Protein AF-A0A1W1CZP5-F1 (afdb_monomer)

Structure (mmCIF, N/CA/C/O backbone):
data_AF-A0A1W1CZP5-F1
#
_entry.id   AF-A0A1W1CZP5-F1
#
loop_
_atom_site.group_PDB
_atom_site.id
_atom_site.type_symbol
_atom_site.label_atom_id
_atom_site.label_alt_id
_atom_site.label_comp_id
_atom_site.label_asym_id
_atom_site.label_entity_id
_atom_site.label_seq_id
_atom_site.pdbx_PDB_ins_code
_atom_site.Cartn_x
_atom_site.Cartn_y
_atom_site.Cartn_z
_atom_site.occupancy
_atom_site.B_iso_or_equiv
_atom_site.auth_seq_id
_atom_site.auth_comp_id
_atom_site.auth_asym_id
_atom_site.auth_atom_id
_atom_site.pdbx_PDB_model_num
ATOM 1 N N . MET A 1 1 ? 19.334 -3.381 -20.556 1.00 48.62 1 MET A N 1
ATOM 2 C CA . MET A 1 1 ? 18.134 -2.707 -20.017 1.00 48.62 1 MET A CA 1
ATOM 3 C C . MET A 1 1 ? 17.462 -3.556 -18.925 1.00 48.62 1 MET A C 1
ATOM 5 O O . MET A 1 1 ? 16.250 -3.643 -18.891 1.00 48.62 1 MET A O 1
ATOM 9 N N . ASN A 1 2 ? 18.252 -4.148 -18.012 1.00 57.38 2 ASN A N 1
ATOM 10 C CA . ASN A 1 2 ? 17.780 -4.868 -16.817 1.00 57.38 2 ASN A CA 1
ATOM 11 C C . ASN A 1 2 ? 18.363 -4.184 -15.581 1.00 57.38 2 ASN A C 1
ATOM 13 O O . ASN A 1 2 ? 19.161 -4.756 -14.840 1.00 57.38 2 ASN A O 1
ATOM 17 N N . SER A 1 3 ? 18.023 -2.917 -15.383 1.00 75.94 3 SER A N 1
ATOM 18 C CA . SER A 1 3 ? 18.383 -2.252 -14.140 1.00 75.94 3 SER A CA 1
ATOM 19 C C . SER A 1 3 ? 17.319 -2.637 -13.125 1.00 75.94 3 SER A C 1
ATOM 21 O O . SER A 1 3 ? 16.379 -1.884 -12.910 1.00 75.94 3 SER A O 1
ATOM 23 N N . ILE A 1 4 ? 17.453 -3.817 -12.509 1.00 86.25 4 ILE A N 1
ATOM 24 C CA . ILE A 1 4 ? 16.677 -4.222 -11.318 1.00 86.25 4 ILE A CA 1
ATOM 25 C C . ILE A 1 4 ? 16.606 -3.064 -10.310 1.00 86.25 4 ILE A C 1
ATOM 27 O O . ILE A 1 4 ? 15.576 -2.835 -9.690 1.00 86.25 4 ILE A O 1
ATOM 31 N N . VAL A 1 5 ? 17.679 -2.270 -10.243 1.00 90.06 5 VAL A N 1
ATOM 32 C CA . VAL A 1 5 ? 17.762 -0.991 -9.530 1.00 90.06 5 VAL A CA 1
ATOM 33 C C . VAL A 1 5 ? 16.612 -0.033 -9.879 1.00 90.06 5 VAL A C 1
ATOM 35 O O . VAL A 1 5 ? 15.953 0.459 -8.973 1.00 90.06 5 VAL A O 1
ATOM 38 N N . MET A 1 6 ? 16.325 0.210 -11.162 1.00 88.38 6 MET A N 1
ATOM 39 C CA . MET A 1 6 ? 15.231 1.090 -11.600 1.00 88.38 6 MET A CA 1
ATOM 40 C C . MET A 1 6 ? 13.869 0.538 -11.178 1.00 88.38 6 MET A C 1
ATOM 42 O O . MET A 1 6 ? 13.056 1.283 -10.641 1.00 88.38 6 MET A O 1
ATOM 46 N N . ILE A 1 7 ? 13.642 -0.769 -11.357 1.00 88.00 7 ILE A N 1
ATOM 47 C CA . ILE A 1 7 ? 12.397 -1.428 -10.930 1.00 88.00 7 ILE A CA 1
ATOM 48 C C . ILE A 1 7 ? 12.203 -1.252 -9.423 1.00 88.00 7 ILE A C 1
ATOM 50 O O . ILE A 1 7 ? 11.116 -0.895 -8.980 1.00 88.00 7 ILE A O 1
ATOM 54 N N . LEU A 1 8 ? 13.261 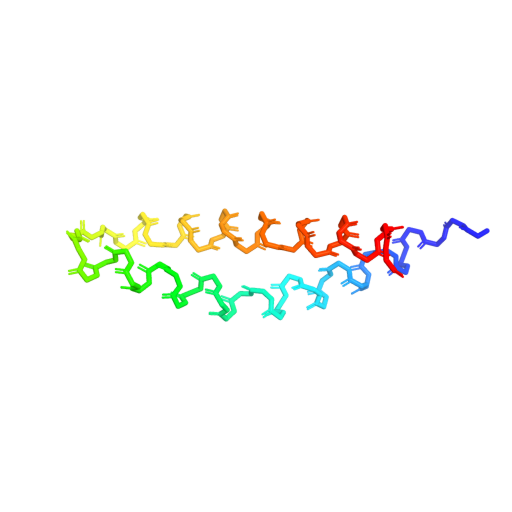-1.448 -8.635 1.00 88.25 8 LEU A N 1
ATOM 55 C CA . LEU A 1 8 ? 13.201 -1.334 -7.183 1.00 88.25 8 LEU A CA 1
ATOM 56 C C . LEU A 1 8 ? 12.942 0.110 -6.728 1.00 88.25 8 LEU A C 1
ATOM 58 O O . LEU A 1 8 ? 12.120 0.325 -5.840 1.00 88.25 8 LEU A O 1
ATOM 62 N N . ILE A 1 9 ? 13.583 1.097 -7.366 1.00 91.06 9 ILE A N 1
ATOM 63 C CA . ILE A 1 9 ? 13.344 2.525 -7.104 1.00 91.06 9 ILE A CA 1
ATOM 64 C C . ILE A 1 9 ? 11.874 2.870 -7.364 1.00 91.06 9 ILE A C 1
ATOM 66 O O . ILE A 1 9 ? 11.213 3.430 -6.489 1.00 91.06 9 ILE A O 1
ATOM 70 N N . PHE A 1 10 ? 11.338 2.497 -8.529 1.00 88.38 10 PHE A N 1
ATOM 71 C CA . PHE A 1 10 ? 9.939 2.769 -8.860 1.00 88.38 10 PHE A CA 1
ATOM 72 C C . PHE A 1 10 ? 8.966 2.007 -7.957 1.00 88.38 10 PHE A C 1
ATOM 74 O O . PHE A 1 10 ? 7.971 2.582 -7.521 1.00 88.38 10 PHE A O 1
ATOM 81 N N . ALA A 1 11 ? 9.264 0.754 -7.611 1.00 88.31 11 ALA A N 1
ATOM 82 C CA . ALA A 1 11 ? 8.430 -0.044 -6.719 1.00 88.31 11 ALA A CA 1
ATOM 83 C C . ALA A 1 11 ? 8.326 0.578 -5.319 1.00 88.31 11 ALA A C 1
ATOM 85 O O . ALA A 1 11 ? 7.230 0.655 -4.771 1.00 88.31 11 ALA A O 1
ATOM 86 N N . ILE A 1 12 ? 9.431 1.075 -4.752 1.00 91.38 12 ILE A N 1
ATOM 87 C CA . ILE A 1 12 ? 9.425 1.746 -3.441 1.00 91.38 12 ILE A CA 1
ATOM 88 C C . ILE A 1 12 ? 8.558 3.008 -3.480 1.00 91.38 12 ILE A C 1
ATOM 90 O O . ILE A 1 12 ? 7.751 3.233 -2.577 1.00 91.38 12 ILE A O 1
ATOM 94 N N . VAL A 1 13 ? 8.695 3.814 -4.535 1.00 92.62 13 VAL A N 1
ATOM 95 C CA . VAL A 1 13 ? 7.883 5.022 -4.724 1.00 92.62 13 VAL A CA 1
ATOM 96 C C . VAL A 1 13 ? 6.399 4.657 -4.819 1.00 92.62 13 VAL A C 1
ATOM 98 O O . VAL A 1 13 ? 5.584 5.225 -4.094 1.00 92.62 13 VAL A O 1
ATOM 101 N N . MET A 1 14 ? 6.050 3.657 -5.632 1.00 92.12 14 MET A N 1
ATOM 102 C CA . MET A 1 14 ? 4.673 3.173 -5.785 1.00 92.12 14 MET A CA 1
ATOM 103 C C . MET A 1 14 ? 4.076 2.656 -4.474 1.00 92.12 14 MET A C 1
ATOM 105 O O . MET A 1 14 ? 2.954 3.024 -4.129 1.00 92.12 14 MET A O 1
ATOM 109 N N . LEU A 1 15 ? 4.837 1.872 -3.707 1.00 93.50 15 LEU A N 1
ATOM 110 C CA . LEU A 1 15 ? 4.412 1.374 -2.398 1.00 93.50 15 LEU A CA 1
ATOM 111 C C . LEU A 1 15 ? 4.123 2.524 -1.424 1.00 93.50 15 LEU A C 1
ATOM 113 O O . LEU A 1 15 ? 3.105 2.495 -0.734 1.00 93.50 15 LEU A O 1
ATOM 117 N N . MET A 1 16 ? 4.969 3.561 -1.388 1.00 94.12 16 MET A N 1
ATOM 118 C CA . MET A 1 16 ? 4.716 4.741 -0.551 1.00 94.12 16 MET A CA 1
ATOM 119 C C . MET A 1 16 ? 3.456 5.495 -0.981 1.00 94.12 16 MET A C 1
ATOM 121 O O . MET A 1 16 ? 2.648 5.861 -0.127 1.00 94.12 16 MET A O 1
ATOM 125 N N . PHE A 1 17 ? 3.250 5.692 -2.286 1.00 94.31 17 PHE A N 1
ATOM 126 C CA . PHE A 1 17 ? 2.042 6.349 -2.791 1.00 94.31 17 PHE A CA 1
ATOM 127 C C . PHE A 1 17 ? 0.773 5.556 -2.467 1.00 94.31 17 PHE A C 1
ATOM 129 O O . PHE A 1 17 ? -0.238 6.154 -2.099 1.00 94.31 17 PHE A O 1
ATOM 136 N N . MET A 1 18 ? 0.818 4.225 -2.555 1.00 96.12 18 MET A N 1
ATOM 137 C CA . MET A 1 18 ? -0.335 3.358 -2.294 1.00 96.12 18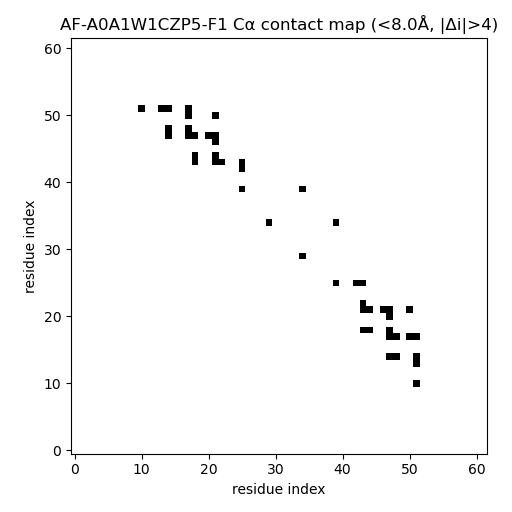 MET A CA 1
ATOM 138 C C . MET A 1 18 ? -0.629 3.127 -0.813 1.00 96.12 18 MET A C 1
ATOM 140 O O . MET A 1 18 ? -1.737 2.707 -0.476 1.00 96.12 18 MET A O 1
ATOM 144 N N . ALA A 1 19 ? 0.302 3.453 0.085 1.00 95.50 19 ALA A N 1
ATOM 145 C CA . ALA A 1 19 ? 0.065 3.342 1.519 1.00 95.50 19 ALA A CA 1
ATOM 146 C C . ALA A 1 19 ? -1.108 4.231 1.969 1.00 95.50 19 ALA A C 1
ATOM 148 O O . ALA A 1 19 ? -1.942 3.803 2.764 1.00 95.50 19 ALA A O 1
ATOM 149 N N . PHE A 1 20 ? -1.225 5.448 1.427 1.00 95.19 20 PHE A N 1
ATOM 150 C CA . PHE A 1 20 ? -2.316 6.368 1.762 1.00 95.19 20 PHE A CA 1
ATOM 151 C C . PHE A 1 20 ? -3.716 5.850 1.375 1.00 95.19 20 PHE A C 1
ATOM 153 O O . PHE A 1 20 ? -4.573 5.754 2.260 1.00 95.19 20 PHE A O 1
ATOM 160 N N . PRO A 1 21 ? -3.988 5.476 0.108 1.00 95.50 21 PRO A N 1
ATOM 161 C CA . PRO A 1 21 ? -5.281 4.905 -0.255 1.00 95.50 21 PRO A CA 1
ATOM 162 C C . PRO A 1 21 ? -5.546 3.574 0.460 1.00 95.50 21 PRO A C 1
ATOM 164 O O . PRO A 1 21 ? -6.679 3.339 0.875 1.00 95.50 21 PRO A O 1
ATOM 167 N N . ALA A 1 22 ? -4.525 2.741 0.695 1.00 97.31 22 ALA A N 1
ATOM 168 C CA . ALA A 1 22 ? -4.680 1.523 1.489 1.00 97.31 22 ALA A CA 1
ATOM 169 C C . ALA A 1 22 ? -5.162 1.82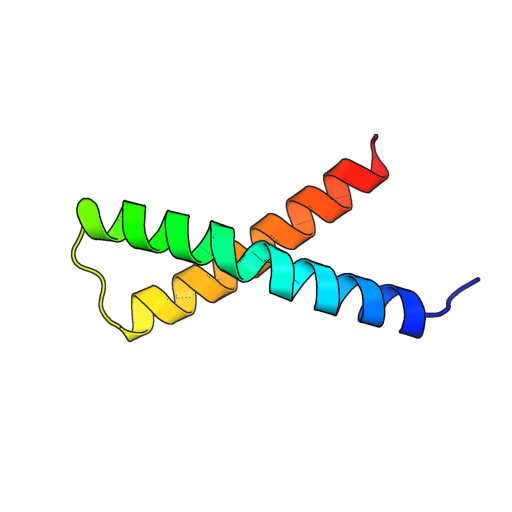8 2.917 1.00 97.31 22 ALA A C 1
ATOM 171 O O . ALA A 1 22 ? -6.124 1.213 3.376 1.00 97.31 22 ALA A O 1
ATOM 172 N N . MET A 1 23 ? -4.564 2.815 3.593 1.00 96.06 23 MET A N 1
ATOM 173 C CA . MET A 1 23 ? -5.010 3.260 4.920 1.00 96.06 23 MET A CA 1
ATOM 174 C C . MET A 1 23 ? -6.467 3.725 4.900 1.00 96.06 23 MET A C 1
ATOM 176 O O . MET A 1 23 ? -7.244 3.309 5.755 1.00 96.06 23 MET A O 1
ATOM 180 N N . LYS A 1 24 ? -6.873 4.509 3.895 1.00 96.31 24 LYS A N 1
ATOM 181 C CA . LYS A 1 24 ? -8.265 4.967 3.756 1.00 96.31 24 LYS A CA 1
ATOM 182 C C . LYS A 1 24 ? -9.258 3.819 3.574 1.00 96.31 24 LYS A C 1
ATOM 184 O O . LYS A 1 24 ? -10.347 3.860 4.143 1.00 96.31 24 LYS A O 1
ATOM 189 N N . ILE A 1 25 ? -8.888 2.782 2.824 1.00 95.94 25 ILE A N 1
ATOM 190 C CA . ILE A 1 25 ? -9.722 1.582 2.660 1.00 95.94 25 ILE A CA 1
ATOM 191 C C . ILE A 1 25 ? -9.837 0.826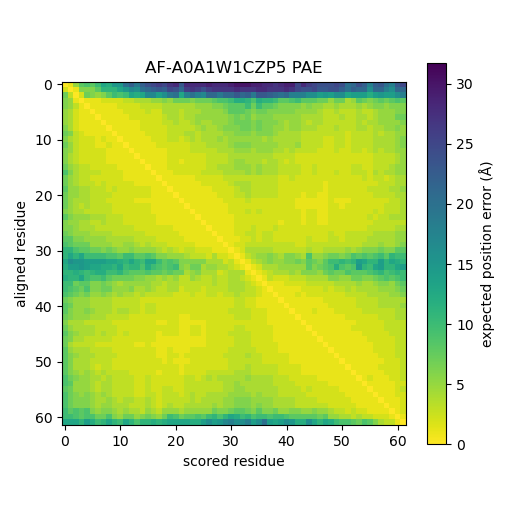 3.987 1.00 95.94 25 ILE A C 1
ATOM 193 O O . ILE A 1 25 ? -10.935 0.420 4.362 1.00 95.94 25 ILE A O 1
ATOM 197 N N . VAL A 1 26 ? -8.737 0.660 4.725 1.00 95.50 26 VAL A N 1
ATOM 198 C CA . VAL A 1 26 ? -8.762 -0.004 6.039 1.00 95.50 26 VAL A CA 1
ATOM 199 C C . VAL A 1 26 ? -9.594 0.783 7.049 1.00 95.50 26 VAL A C 1
ATOM 201 O O . VAL A 1 26 ? -10.400 0.176 7.751 1.00 95.50 26 VAL A O 1
ATOM 204 N N . GLU A 1 27 ? -9.464 2.112 7.091 1.00 94.56 27 GLU A N 1
ATOM 205 C CA . GLU A 1 27 ? -10.320 2.995 7.898 1.00 94.56 27 GLU A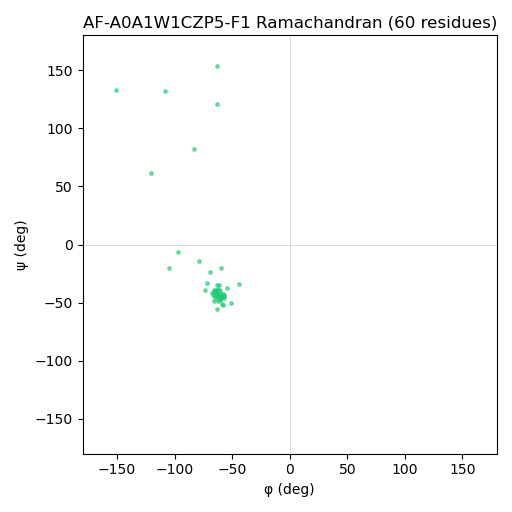 CA 1
ATOM 206 C C . GLU A 1 27 ? -11.798 2.811 7.537 1.00 94.56 27 GLU A C 1
ATOM 208 O O . GLU A 1 27 ? -12.642 2.666 8.417 1.00 94.56 27 GLU A O 1
ATOM 213 N N . PHE A 1 28 ? -12.128 2.739 6.245 1.00 94.88 28 PHE A N 1
ATOM 214 C CA . PHE A 1 28 ? -13.500 2.496 5.808 1.00 94.88 28 PHE A CA 1
ATOM 215 C C . PHE A 1 28 ? -14.024 1.124 6.255 1.00 94.88 28 PHE A C 1
ATOM 217 O O . PHE A 1 28 ? -15.169 1.018 6.696 1.00 94.88 28 PHE A O 1
ATOM 224 N N . ILE A 1 29 ? -13.207 0.072 6.185 1.00 93.38 29 ILE A N 1
ATOM 225 C CA . ILE A 1 29 ? -13.582 -1.261 6.682 1.00 93.38 29 ILE A CA 1
ATOM 226 C C . ILE A 1 29 ? -13.804 -1.224 8.197 1.00 93.38 29 ILE A C 1
ATOM 228 O O . ILE A 1 29 ? -14.764 -1.824 8.684 1.00 93.38 29 ILE A O 1
ATOM 232 N N . GLU A 1 30 ? -12.974 -0.482 8.930 1.00 92.44 30 GLU A N 1
ATOM 233 C CA . GLU A 1 30 ? -13.108 -0.317 10.376 1.00 92.44 30 GLU A CA 1
ATOM 234 C C . GLU A 1 30 ? -14.435 0.347 10.770 1.00 92.44 30 GLU A C 1
ATOM 236 O O . GLU A 1 30 ? -15.056 -0.061 11.747 1.00 92.44 30 GLU A O 1
ATOM 241 N N . THR A 1 31 ? -14.954 1.285 9.965 1.00 92.06 31 THR A N 1
ATOM 242 C CA . THR A 1 31 ? -16.292 1.865 10.221 1.00 92.06 31 THR A CA 1
ATOM 243 C C . THR A 1 31 ? -17.421 0.830 10.208 1.00 92.06 31 THR A C 1
ATOM 245 O O . THR A 1 31 ? -18.502 1.089 10.732 1.00 92.06 31 THR A O 1
ATOM 248 N N . LYS A 1 32 ? -17.197 -0.342 9.596 1.00 90.19 32 LYS A N 1
ATOM 249 C CA . LYS A 1 32 ? -18.184 -1.425 9.476 1.00 90.19 32 LYS A CA 1
ATOM 250 C C . LYS A 1 32 ? -17.906 -2.600 10.411 1.00 90.19 32 LYS A C 1
ATOM 252 O O . LYS A 1 32 ? -18.809 -3.406 10.633 1.00 90.19 32 LYS A O 1
ATOM 257 N N . ARG A 1 33 ? -16.673 -2.752 10.902 1.00 88.56 33 ARG A N 1
ATOM 258 C CA . ARG A 1 33 ? -16.239 -3.844 11.785 1.00 88.56 33 ARG A CA 1
ATOM 259 C C . ARG A 1 33 ? -15.105 -3.366 12.680 1.00 88.56 33 ARG A C 1
ATOM 261 O O . ARG A 1 33 ? -14.121 -2.847 12.172 1.00 88.56 33 ARG A O 1
ATOM 268 N N . GLU A 1 34 ? -15.180 -3.645 13.976 1.00 86.62 34 GLU A N 1
ATOM 269 C CA . GLU A 1 34 ? -14.044 -3.394 14.862 1.00 86.62 34 GLU A CA 1
ATOM 270 C C . GLU A 1 34 ? -12.845 -4.260 14.451 1.00 86.62 34 GLU A C 1
ATOM 272 O O . GLU A 1 34 ? -12.918 -5.492 14.405 1.00 86.62 34 GLU A O 1
ATOM 277 N N . LEU A 1 35 ? -11.732 -3.605 14.117 1.00 88.06 35 LEU A N 1
ATOM 278 C CA . LEU A 1 35 ? -10.481 -4.257 13.752 1.00 88.06 35 LEU A CA 1
ATOM 279 C C . LEU A 1 35 ? -9.464 -4.071 14.873 1.00 88.06 35 LEU A C 1
ATOM 281 O O . LEU A 1 35 ? -9.213 -2.960 15.331 1.00 88.06 35 LEU A O 1
ATOM 285 N N . SER A 1 36 ? -8.803 -5.160 15.267 1.00 91.19 36 SER A N 1
ATOM 286 C CA . SER A 1 36 ? -7.653 -5.058 16.167 1.00 91.19 36 SER A CA 1
ATOM 287 C C . SER A 1 36 ? -6.513 -4.274 15.503 1.00 91.19 36 SER A C 1
ATOM 289 O O . SER A 1 36 ? -6.348 -4.311 14.281 1.00 91.19 36 SER A O 1
ATOM 291 N N . THR A 1 37 ? -5.653 -3.632 16.295 1.00 89.62 37 THR A N 1
ATOM 292 C CA . THR A 1 37 ? -4.482 -2.895 15.785 1.00 89.62 37 THR A CA 1
ATOM 293 C C . THR A 1 37 ? -3.582 -3.766 14.899 1.00 89.62 37 THR A C 1
ATOM 295 O O . THR A 1 37 ? -3.088 -3.307 13.869 1.00 89.62 37 THR A O 1
ATOM 298 N N . LYS A 1 38 ? -3.414 -5.051 15.249 1.00 92.56 38 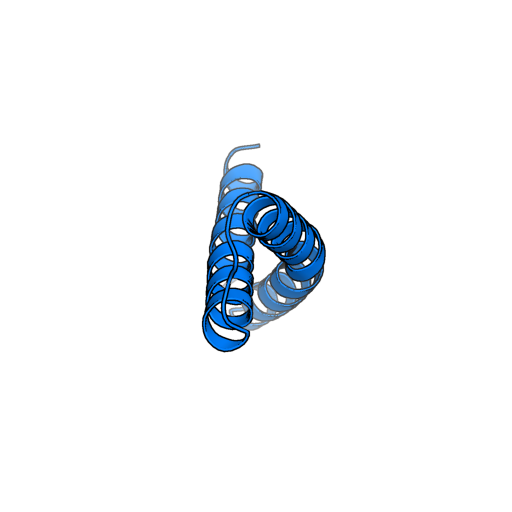LYS A N 1
ATOM 299 C CA . LYS A 1 38 ? -2.654 -6.012 14.431 1.00 92.56 38 LYS A CA 1
ATOM 300 C C . LYS A 1 38 ? -3.327 -6.262 13.083 1.00 92.56 38 LYS A C 1
ATOM 302 O O . LYS A 1 38 ? -2.651 -6.275 12.057 1.00 92.56 38 LYS A O 1
ATOM 307 N N . SER A 1 39 ? -4.649 -6.429 13.088 1.00 92.94 39 SER A N 1
ATOM 308 C CA . SER A 1 39 ? -5.438 -6.630 11.873 1.00 92.94 39 SER A CA 1
ATOM 309 C C . SER A 1 39 ? -5.376 -5.405 10.965 1.00 92.94 39 SER A C 1
ATOM 311 O O . SER A 1 39 ? -5.141 -5.582 9.778 1.00 92.94 39 SER A O 1
ATOM 313 N N . LYS A 1 40 ? -5.489 -4.181 11.503 1.00 94.12 40 LYS A N 1
ATOM 314 C CA . LYS A 1 40 ? -5.354 -2.942 10.714 1.00 94.12 40 LYS A CA 1
ATOM 315 C C . LYS A 1 40 ? -4.002 -2.869 10.016 1.00 94.12 40 LYS A C 1
ATOM 317 O O . LYS A 1 40 ? -3.967 -2.725 8.801 1.00 94.12 40 LYS A O 1
ATOM 322 N N . ASN A 1 41 ? -2.903 -3.048 10.751 1.00 94.38 41 ASN A N 1
ATOM 323 C CA . ASN A 1 41 ? -1.564 -2.995 10.158 1.00 94.38 41 ASN A CA 1
ATOM 324 C C . ASN A 1 41 ? -1.370 -4.055 9.069 1.00 94.38 41 ASN A C 1
ATOM 326 O O . ASN A 1 41 ? -0.872 -3.740 7.989 1.00 94.38 41 ASN A O 1
ATOM 330 N N . SER A 1 42 ? -1.784 -5.298 9.330 1.00 95.75 42 SER A N 1
ATOM 331 C CA . SER A 1 42 ? -1.671 -6.375 8.344 1.00 95.75 42 SER A CA 1
ATOM 332 C C . SER A 1 42 ? -2.505 -6.084 7.094 1.00 95.75 42 SER A C 1
ATOM 334 O O . SER A 1 42 ? -1.997 -6.222 5.983 1.00 95.75 42 SER A O 1
ATOM 336 N N . LEU A 1 43 ? -3.742 -5.608 7.260 1.00 95.56 43 LEU A N 1
ATOM 337 C CA . LEU A 1 43 ? -4.637 -5.289 6.150 1.00 95.56 43 LEU A CA 1
ATOM 338 C C . LEU A 1 43 ? -4.113 -4.111 5.321 1.00 95.56 43 LEU A C 1
ATOM 340 O O . LEU A 1 43 ? -4.151 -4.177 4.095 1.00 95.56 43 LEU A O 1
ATOM 344 N N . THR A 1 44 ? -3.560 -3.079 5.966 1.00 96.00 44 THR A N 1
ATOM 345 C CA . THR A 1 44 ? -2.952 -1.928 5.284 1.00 96.00 44 THR A CA 1
ATOM 346 C C . THR A 1 44 ? -1.774 -2.368 4.423 1.00 96.00 44 THR A C 1
ATOM 348 O O . THR A 1 44 ? -1.696 -1.976 3.261 1.00 96.00 44 THR A O 1
ATOM 351 N N . ILE A 1 45 ? -0.878 -3.211 4.950 1.00 96.50 45 ILE A N 1
ATOM 352 C CA . ILE A 1 45 ? 0.278 -3.718 4.193 1.00 96.50 45 ILE A CA 1
ATOM 353 C C . ILE A 1 45 ? -0.190 -4.544 2.991 1.00 96.50 45 ILE A C 1
ATOM 355 O O . ILE A 1 45 ? 0.256 -4.304 1.870 1.00 96.50 45 ILE A O 1
ATOM 359 N N . VAL A 1 46 ? -1.121 -5.477 3.206 1.00 97.12 46 VAL A N 1
ATOM 360 C CA . VAL A 1 46 ? -1.655 -6.334 2.138 1.00 97.12 46 VAL A CA 1
ATOM 361 C C . VAL A 1 46 ? -2.323 -5.495 1.046 1.00 97.12 46 VAL A C 1
ATOM 363 O O . VAL A 1 46 ? -2.026 -5.678 -0.132 1.00 97.12 46 VAL A O 1
ATOM 366 N N . LEU A 1 47 ? -3.166 -4.529 1.419 1.00 97.00 47 LEU A N 1
ATOM 367 C CA . LEU A 1 47 ? -3.819 -3.628 0.468 1.00 97.00 47 LEU A CA 1
ATOM 368 C C . LEU A 1 47 ? -2.818 -2.744 -0.278 1.00 97.00 47 LEU A C 1
ATOM 370 O O . LEU A 1 47 ? -2.957 -2.576 -1.484 1.00 97.00 47 LEU A O 1
ATOM 374 N N . THR A 1 48 ? -1.788 -2.229 0.396 1.00 97.31 48 THR A N 1
ATOM 375 C CA . THR A 1 48 ? -0.731 -1.423 -0.242 1.0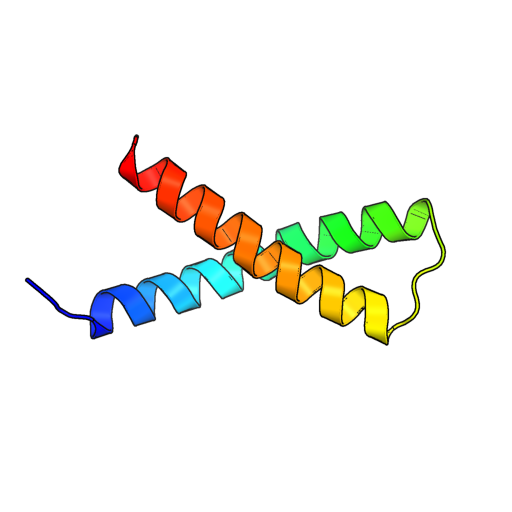0 97.31 48 THR A CA 1
ATOM 376 C C . THR A 1 48 ? -0.053 -2.207 -1.364 1.00 97.31 48 THR A C 1
ATOM 378 O O . THR A 1 48 ? 0.110 -1.688 -2.469 1.00 97.31 48 THR A O 1
ATOM 381 N N . ILE A 1 49 ? 0.303 -3.469 -1.108 1.00 95.88 49 ILE A N 1
ATOM 382 C CA . ILE A 1 49 ? 0.939 -4.345 -2.100 1.00 95.88 49 ILE A CA 1
ATOM 383 C C . ILE A 1 49 ? -0.024 -4.637 -3.257 1.00 95.88 49 ILE A C 1
ATOM 385 O O . ILE A 1 49 ? 0.355 -4.464 -4.413 1.00 95.88 49 ILE A O 1
ATOM 389 N N . ILE A 1 50 ? -1.272 -5.024 -2.967 1.00 96.62 50 ILE A N 1
ATOM 390 C CA . ILE A 1 50 ? -2.276 -5.344 -3.997 1.00 96.62 50 ILE A CA 1
ATOM 391 C C . ILE A 1 50 ? -2.552 -4.135 -4.898 1.00 96.62 50 ILE A C 1
ATOM 393 O O . ILE A 1 50 ? -2.551 -4.275 -6.118 1.00 96.62 50 ILE A O 1
ATOM 397 N N . LEU A 1 51 ? -2.750 -2.947 -4.321 1.00 95.62 51 LEU A N 1
ATOM 398 C CA . LEU A 1 51 ? -2.983 -1.718 -5.083 1.00 95.62 51 LEU A CA 1
AT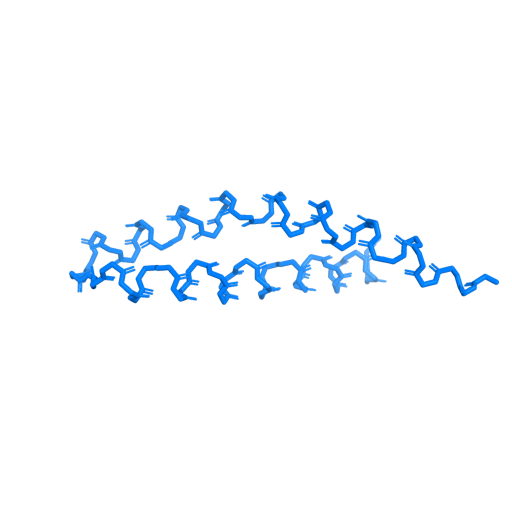OM 399 C C . LEU A 1 51 ? -1.768 -1.338 -5.935 1.00 95.62 51 LEU A C 1
ATOM 401 O O . LEU A 1 51 ? -1.926 -0.969 -7.096 1.00 95.62 51 LEU A O 1
ATOM 405 N N . SER A 1 52 ? -0.557 -1.473 -5.384 1.00 94.12 52 SER A N 1
ATOM 406 C CA . SER A 1 52 ? 0.682 -1.175 -6.114 1.00 94.12 52 SER A CA 1
ATOM 407 C C . SER A 1 52 ? 0.861 -2.095 -7.317 1.00 94.12 52 SER A C 1
ATOM 409 O O . SER A 1 52 ? 1.176 -1.621 -8.406 1.00 94.12 52 SER A O 1
ATOM 411 N N . LEU A 1 53 ? 0.614 -3.395 -7.139 1.00 92.31 53 LEU A N 1
ATOM 412 C CA . LEU A 1 53 ? 0.644 -4.367 -8.231 1.00 92.31 53 LEU A CA 1
ATOM 413 C C . LEU A 1 53 ? -0.462 -4.094 -9.252 1.00 92.31 53 LEU A C 1
ATOM 415 O O . LEU A 1 53 ? -0.202 -4.140 -10.448 1.00 92.31 53 LEU A O 1
ATOM 419 N N . GLY A 1 54 ? -1.670 -3.755 -8.796 1.00 93.25 54 GLY A N 1
ATOM 420 C CA . GLY A 1 54 ? -2.787 -3.410 -9.673 1.00 93.25 54 GLY A CA 1
ATOM 421 C C . GLY A 1 54 ? -2.468 -2.232 -10.592 1.00 93.25 54 GLY A C 1
ATOM 422 O O . GLY A 1 54 ? -2.749 -2.304 -11.784 1.00 93.25 54 GLY A O 1
ATOM 423 N N . ILE A 1 55 ? -1.826 -1.180 -10.075 1.00 91.31 55 ILE A N 1
ATOM 424 C CA . ILE A 1 55 ? -1.415 -0.039 -10.906 1.00 91.31 55 ILE A CA 1
ATOM 425 C C . ILE A 1 55 ? -0.226 -0.387 -11.796 1.00 91.31 55 ILE A C 1
ATOM 427 O O . ILE A 1 55 ? -0.204 0.039 -12.945 1.00 91.31 55 ILE A O 1
ATOM 431 N N . ALA A 1 56 ? 0.748 -1.156 -11.306 1.00 88.06 56 ALA A N 1
ATOM 432 C CA . ALA A 1 56 ? 1.863 -1.604 -12.139 1.00 88.06 56 ALA A CA 1
ATOM 433 C C . ALA A 1 56 ? 1.362 -2.392 -13.362 1.00 88.06 56 ALA A C 1
ATOM 435 O O . ALA A 1 56 ? 1.790 -2.120 -14.477 1.00 88.06 56 ALA A O 1
ATOM 436 N N . ILE A 1 57 ? 0.399 -3.293 -13.151 1.00 90.69 57 ILE A N 1
ATOM 437 C CA . ILE A 1 57 ? -0.278 -4.036 -14.217 1.00 90.69 57 ILE A CA 1
ATOM 438 C C . ILE A 1 57 ? -1.078 -3.081 -15.111 1.00 90.69 57 ILE A C 1
ATOM 440 O O . ILE A 1 57 ? -0.988 -3.162 -16.328 1.00 90.69 57 ILE A O 1
ATOM 444 N N . PHE A 1 58 ? -1.843 -2.151 -14.535 1.00 90.94 58 PHE A N 1
ATOM 445 C CA . PHE A 1 58 ? -2.611 -1.174 -15.313 1.00 90.94 58 PHE A CA 1
ATOM 446 C C . PHE A 1 58 ? -1.720 -0.349 -16.255 1.00 90.94 58 PHE A C 1
ATOM 448 O O . PHE A 1 58 ? -2.066 -0.188 -17.418 1.00 90.94 58 PHE A O 1
ATOM 455 N N . LEU A 1 59 ? -0.563 0.111 -15.770 1.00 87.25 59 LEU A N 1
ATOM 456 C CA . LEU A 1 59 ? 0.432 0.854 -16.550 1.00 87.25 59 LEU A CA 1
ATOM 457 C C . LEU A 1 59 ? 1.146 -0.000 -17.606 1.00 87.25 59 LEU A C 1
ATOM 459 O O . LEU A 1 59 ? 1.694 0.545 -18.554 1.00 87.25 59 LEU A O 1
ATOM 463 N N . GLU A 1 60 ? 1.197 -1.323 -17.444 1.00 87.25 60 GLU A N 1
ATOM 464 C CA . GLU A 1 60 ? 1.748 -2.217 -18.470 1.00 87.25 60 GLU A CA 1
ATOM 465 C C . GLU A 1 60 ? 0.813 -2.317 -19.684 1.00 87.25 60 GLU A C 1
ATOM 467 O O . GLU A 1 60 ? 1.274 -2.452 -20.818 1.00 87.25 60 GLU A O 1
ATOM 472 N N . PHE A 1 61 ? -0.500 -2.237 -19.452 1.00 89.81 61 PHE A N 1
ATOM 473 C CA . PHE A 1 61 ? -1.524 -2.416 -20.481 1.00 89.81 61 PHE A CA 1
ATOM 474 C C . PHE A 1 61 ? -2.066 -1.111 -21.089 1.00 89.81 61 PHE A C 1
ATOM 476 O O . PHE A 1 61 ? -2.849 -1.193 -22.039 1.00 89.81 61 PHE A O 1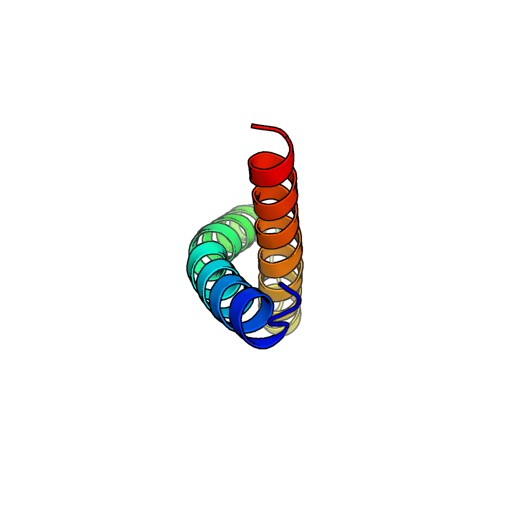
ATOM 483 N N . PHE A 1 62 ? -1.691 0.061 -20.566 1.00 80.94 62 PHE A N 1
ATOM 484 C CA . PHE A 1 62 ? -2.236 1.367 -20.958 1.00 80.94 62 PHE A CA 1
ATOM 485 C C . PHE A 1 62 ? -1.132 2.404 -21.173 1.00 80.94 62 PHE A C 1
ATOM 487 O O . PHE A 1 62 ? -1.167 3.083 -22.225 1.00 80.94 62 PHE A O 1
#

pLDDT: mean 90.92, std 8.04, range [48.62, 97.31]

Sequence (62 aa):
MNSIVMILIFAIVMLMFMAFPAMKIVEFIETKRELSTKSKNSLTIVLTIILSLGIAIFLEFF

Secondary structure (DSSP, 8-state):
---HHHHHHHHHHHHHHHHHHHHHHHHHHHTTS---HHHHHHHHHHHHHHHHHHHHHHHHH-

Foldseek 3Di:
DPPVVVVVVVLVVQLVVLLVVLLVVLVVVCVVPPDDPVRSVVSSNVRSVVVSVVVVVVVVVD

Solvent-accessible surface area (backbone atoms only — not comparable to full-atom values): 3448 Å² total; per-residue (Å²): 141,80,55,64,65,57,57,52,55,53,48,54,53,42,40,60,62,27,40,58,62,20,44,53,52,45,53,55,50,40,79,78,40,93,64,54,73,70,53,48,55,53,50,24,53,54,40,11,52,52,53,33,52,53,48,55,52,50,62,74,78,105

Radius of gyration: 13.94 Å; Cα contacts (8 Å, |Δi|>4): 24; chains: 1; bounding box: 37×13×37 Å

Organism: NCBI:txid652676

Mean predicted aligned error: 4.28 Å